Protein AF-A0A9D8V1A9-F1 (afdb_monomer_lite)

Foldseek 3Di:
DPCPVVVVVVVVVVVVVVVDDDPVNVVVVVVVVQVVQLVVLVVVVDDPPDPVSVVSSVVVVVVVVVVVVVVVVVVCVVPPCCVVPVPPPPPVDDPPPDDPDD

Radius of gyration: 21.04 Å; chains: 1; bounding box: 39×46×61 Å

Secondary structure (DSSP, 8-state):
---HHHHHHHHHHHHHHTT---HHHHHHHHHHHHHHHHHHHHHTTPPTTSHHHHHHHHHHHHHHHHHHHHHHHHHHHHSTTHHHHTTTTTT-----------

Sequence (102 aa):
MKHPLLLLSLFSTLLLVSACASPQERAARTAAQITADEQECTRLGFTPDTEKFADCLLRLKEIRAQEAETRALNNARRDPFWPWYGIHNRYRRYPYSRYPYW

pLDDT: mean 77.9, std 17.53, range [43.59, 98.19]

Structure (mmCIF, N/CA/C/O backbone):
data_AF-A0A9D8V1A9-F1
#
_entry.id   AF-A0A9D8V1A9-F1
#
loop_
_atom_site.group_PDB
_atom_site.id
_atom_site.type_symbol
_atom_site.label_atom_id
_atom_site.label_alt_id
_atom_site.label_comp_id
_atom_site.label_asym_id
_atom_site.label_entity_id
_atom_site.label_seq_id
_atom_site.pdbx_PDB_ins_code
_atom_site.Cartn_x
_atom_site.Cartn_y
_atom_site.Cartn_z
_atom_site.occupancy
_atom_site.B_iso_or_equiv
_atom_site.auth_seq_id
_atom_site.auth_comp_id
_atom_site.auth_asym_id
_atom_site.auth_atom_id
_atom_site.pdbx_PDB_model_num
ATOM 1 N N . MET A 1 1 ? 13.682 -32.058 -40.984 1.00 49.50 1 MET A N 1
ATOM 2 C CA . MET A 1 1 ? 14.244 -30.823 -40.383 1.00 49.50 1 MET A CA 1
ATOM 3 C C . MET A 1 1 ? 13.288 -29.630 -40.582 1.00 49.50 1 MET A C 1
ATOM 5 O O . MET A 1 1 ? 13.628 -28.706 -41.302 1.00 49.50 1 MET A O 1
ATOM 9 N N . LYS A 1 2 ? 12.065 -29.649 -40.015 1.00 55.53 2 LYS A N 1
ATOM 10 C CA . LYS A 1 2 ? 11.037 -28.597 -40.250 1.00 55.53 2 LYS A CA 1
ATOM 11 C C . LYS A 1 2 ? 10.365 -28.047 -38.972 1.00 55.53 2 LYS A C 1
ATOM 13 O O . LYS A 1 2 ? 9.481 -27.207 -39.066 1.00 55.53 2 LYS A O 1
ATOM 18 N N . HIS A 1 3 ? 10.793 -28.475 -37.780 1.00 57.72 3 HIS A N 1
ATOM 19 C CA . HIS A 1 3 ? 10.167 -28.100 -36.500 1.00 57.72 3 HIS A CA 1
ATOM 20 C C . HIS A 1 3 ? 10.808 -26.952 -35.676 1.00 57.72 3 HIS A C 1
ATOM 22 O O . HIS A 1 3 ? 10.199 -26.596 -34.667 1.00 57.72 3 HIS A O 1
ATOM 28 N N . PRO A 1 4 ? 11.954 -26.318 -36.031 1.00 62.06 4 PRO A N 1
ATOM 29 C CA . PRO A 1 4 ? 12.538 -25.290 -35.158 1.00 62.06 4 PRO A CA 1
ATOM 30 C C . PRO A 1 4 ? 11.696 -24.003 -35.117 1.00 62.06 4 PRO A C 1
ATOM 32 O O . PRO A 1 4 ? 11.627 -23.343 -34.086 1.00 62.06 4 PRO A O 1
ATOM 35 N N . LEU A 1 5 ? 10.986 -23.686 -36.207 1.00 63.00 5 LEU A N 1
ATOM 36 C CA . LEU A 1 5 ? 10.106 -22.513 -36.297 1.00 63.00 5 LEU A CA 1
ATOM 37 C C . LEU A 1 5 ? 8.826 -22.655 -35.457 1.00 63.00 5 LEU A C 1
ATOM 39 O O . LEU A 1 5 ? 8.360 -21.675 -34.882 1.00 63.00 5 LEU A O 1
ATOM 43 N N . LEU A 1 6 ? 8.285 -23.873 -35.331 1.00 63.41 6 LEU A N 1
ATOM 44 C CA . LEU A 1 6 ? 7.106 -24.139 -34.496 1.00 63.41 6 LEU A CA 1
ATOM 45 C C . LEU A 1 6 ? 7.434 -24.044 -33.001 1.00 63.41 6 LEU A C 1
ATOM 47 O O . LEU A 1 6 ? 6.639 -23.504 -32.238 1.00 63.41 6 LEU A O 1
ATOM 51 N N . LEU A 1 7 ? 8.622 -24.500 -32.591 1.00 67.44 7 LEU A N 1
ATOM 52 C CA . LEU A 1 7 ? 9.087 -24.388 -31.205 1.00 67.44 7 LEU A CA 1
ATOM 53 C C . LEU A 1 7 ? 9.323 -22.929 -30.786 1.00 67.44 7 LEU A C 1
ATOM 55 O O . LEU A 1 7 ? 8.912 -22.537 -29.698 1.00 67.44 7 LEU A O 1
ATOM 59 N N . LEU A 1 8 ? 9.912 -22.107 -31.663 1.00 70.00 8 LEU A N 1
ATOM 60 C CA . LEU A 1 8 ? 10.111 -20.668 -31.427 1.00 70.00 8 LEU A CA 1
ATOM 61 C C . LEU A 1 8 ? 8.788 -19.888 -31.329 1.00 70.00 8 LEU A C 1
ATOM 63 O O . LEU A 1 8 ? 8.653 -18.989 -30.494 1.00 70.00 8 LEU A O 1
ATOM 67 N N . SER A 1 9 ? 7.799 -20.256 -32.149 1.00 70.69 9 SER A N 1
ATOM 68 C CA . SER A 1 9 ? 6.453 -19.678 -32.096 1.00 70.69 9 SER A CA 1
ATOM 69 C C . SER A 1 9 ? 5.738 -20.019 -30.785 1.00 70.69 9 SER A C 1
ATOM 71 O O . SER A 1 9 ? 5.196 -19.117 -30.145 1.00 70.69 9 SER A O 1
ATOM 73 N N . LEU A 1 10 ? 5.812 -21.280 -30.337 1.00 73.75 10 LEU A N 1
ATOM 74 C CA . LEU A 1 10 ? 5.197 -21.722 -29.082 1.00 73.75 10 LEU A CA 1
ATOM 75 C C . LEU A 1 10 ? 5.809 -21.015 -27.861 1.00 73.75 10 LEU A C 1
ATOM 77 O O . LEU A 1 10 ? 5.096 -20.590 -26.950 1.00 73.75 10 LEU A O 1
ATOM 81 N N . PHE A 1 11 ? 7.135 -20.848 -27.861 1.00 73.38 11 PHE A N 1
ATOM 82 C CA . PHE A 1 11 ? 7.858 -20.187 -26.775 1.00 73.38 11 PHE A CA 1
ATOM 83 C C . PHE A 1 11 ? 7.468 -18.707 -26.647 1.00 73.38 11 PHE A C 1
ATOM 85 O O . PHE A 1 11 ? 7.238 -18.222 -25.540 1.00 73.38 11 PHE A O 1
ATOM 92 N N . SER A 1 12 ? 7.301 -18.009 -27.778 1.00 71.69 12 SER A N 1
ATOM 93 C CA . SER A 1 12 ? 6.851 -16.610 -27.792 1.00 71.69 12 SER A CA 1
ATOM 94 C C . SER A 1 12 ? 5.448 -16.447 -27.205 1.00 71.69 12 SER A C 1
ATOM 96 O O . SER A 1 12 ? 5.219 -15.531 -26.419 1.00 71.69 12 SER A O 1
ATOM 98 N N . THR A 1 13 ? 4.515 -17.356 -27.514 1.00 70.38 13 THR A N 1
ATOM 99 C CA . THR A 1 13 ? 3.157 -17.309 -26.944 1.00 70.38 13 THR A CA 1
ATOM 100 C C . THR A 1 13 ? 3.121 -17.561 -25.438 1.00 70.38 13 THR A C 1
ATOM 102 O O . THR A 1 13 ? 2.322 -16.936 -24.748 1.00 70.38 13 THR A O 1
ATOM 105 N N . L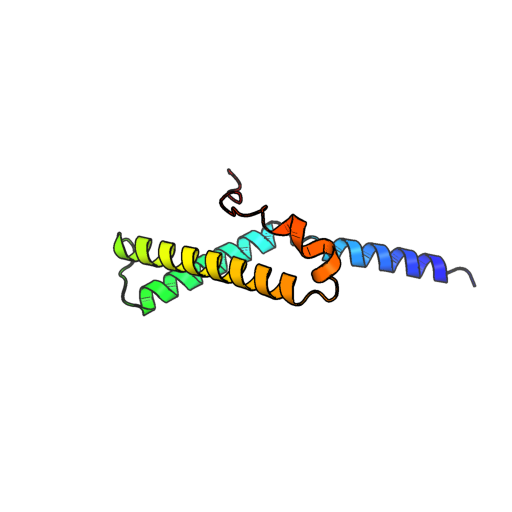EU A 1 14 ? 4.007 -18.405 -24.900 1.00 67.75 14 LEU A N 1
ATOM 106 C CA . LEU A 1 14 ? 4.104 -18.641 -23.453 1.00 67.75 14 LEU A CA 1
ATOM 107 C C . LEU A 1 14 ? 4.621 -17.409 -22.686 1.00 67.75 14 LEU A C 1
ATOM 109 O O . LEU A 1 14 ? 4.116 -17.109 -21.606 1.00 67.75 14 LEU A O 1
ATOM 113 N N . LEU A 1 15 ? 5.566 -16.658 -23.260 1.00 66.06 15 LEU A N 1
ATOM 114 C CA . LEU A 1 15 ? 6.103 -15.419 -22.672 1.00 66.06 15 LEU A CA 1
ATOM 115 C C . LEU A 1 15 ? 5.069 -14.282 -22.613 1.00 66.06 15 LEU A C 1
ATOM 117 O O . LEU A 1 15 ? 5.108 -13.447 -21.711 1.00 66.06 15 LEU A O 1
ATOM 121 N N . LEU A 1 16 ? 4.123 -14.251 -23.554 1.00 64.75 16 LEU A N 1
ATOM 122 C CA . LEU A 1 16 ? 3.066 -13.235 -23.594 1.00 64.75 16 LEU A CA 1
ATOM 123 C C . LEU A 1 16 ? 2.035 -13.411 -22.469 1.00 64.75 16 LEU A C 1
ATOM 125 O O . LEU A 1 16 ? 1.473 -12.426 -21.994 1.00 64.75 16 LEU A O 1
ATOM 129 N N . VAL A 1 17 ? 1.813 -14.642 -22.000 1.00 64.75 17 VAL A N 1
ATOM 130 C CA . VAL A 1 17 ? 0.813 -14.930 -20.956 1.00 64.75 17 VAL A CA 1
ATOM 131 C C . VAL A 1 17 ? 1.339 -14.612 -19.550 1.00 64.75 17 VAL A C 1
ATOM 133 O O . VAL A 1 17 ? 0.551 -14.259 -18.674 1.00 64.75 17 VAL A O 1
ATOM 136 N N . SER A 1 18 ? 2.659 -14.625 -19.317 1.00 61.88 18 SER A N 1
ATOM 137 C CA . SER A 1 18 ? 3.227 -14.316 -17.991 1.00 61.88 18 SER A CA 1
ATOM 138 C C . SER A 1 18 ? 3.172 -12.830 -17.609 1.00 61.88 18 SER A C 1
ATOM 140 O O . SER A 1 18 ? 3.460 -12.483 -16.466 1.00 61.88 18 SER A O 1
ATOM 142 N N . ALA A 1 19 ? 2.818 -11.936 -18.539 1.00 64.00 19 ALA A N 1
ATOM 143 C CA . ALA A 1 19 ? 2.769 -10.492 -18.290 1.00 64.00 19 ALA A CA 1
ATOM 144 C C . ALA A 1 19 ? 1.426 -10.002 -17.709 1.00 64.00 19 ALA A C 1
ATOM 146 O O . ALA A 1 19 ? 1.331 -8.867 -17.233 1.00 64.00 19 ALA A O 1
ATOM 147 N N . CYS A 1 20 ? 0.381 -10.834 -17.711 1.00 68.31 20 CYS A N 1
ATOM 148 C CA . CYS A 1 20 ? -0.940 -10.459 -17.218 1.00 68.31 20 CYS A CA 1
ATOM 149 C C . CYS A 1 20 ? -1.199 -11.060 -15.833 1.00 68.31 20 CYS A C 1
ATOM 151 O O . CYS A 1 20 ? -1.785 -12.131 -15.719 1.00 68.31 20 CYS A O 1
ATOM 153 N N . ALA A 1 21 ? -0.832 -10.340 -14.766 1.00 73.12 21 ALA A N 1
ATOM 154 C CA . ALA A 1 21 ? -1.376 -10.638 -13.438 1.00 73.12 21 ALA A CA 1
ATOM 155 C C . ALA A 1 21 ? -2.909 -10.568 -13.511 1.00 73.12 21 ALA A C 1
ATOM 157 O O . ALA A 1 21 ? -3.454 -9.521 -13.901 1.00 73.12 21 ALA A O 1
ATOM 158 N N . SER A 1 22 ? -3.574 -11.672 -13.171 1.00 82.69 22 SER A N 1
ATOM 159 C CA . SER A 1 22 ? -5.024 -11.811 -13.291 1.00 82.69 22 SER A CA 1
ATOM 160 C C . SER A 1 22 ? -5.744 -10.849 -12.331 1.00 82.69 22 SER A C 1
ATOM 162 O O . SER A 1 22 ? -5.183 -10.465 -11.295 1.00 82.69 22 SER A O 1
ATOM 164 N N . PRO A 1 23 ? -6.976 -10.402 -12.638 1.00 83.88 23 PRO A N 1
ATOM 165 C CA . PRO A 1 23 ? -7.736 -9.564 -11.709 1.00 83.88 23 PRO A CA 1
ATOM 166 C C . PRO A 1 23 ? -7.931 -10.249 -10.347 1.00 83.88 23 PRO A C 1
ATOM 168 O O . PRO A 1 23 ? -7.874 -9.585 -9.314 1.00 83.88 23 PRO A O 1
ATOM 171 N N . GLN A 1 24 ? -8.057 -11.577 -10.335 1.00 86.50 24 GLN A N 1
ATOM 172 C CA . GLN A 1 24 ? -8.162 -12.393 -9.128 1.00 86.50 24 GLN A CA 1
ATOM 173 C C . GLN A 1 24 ? -6.892 -12.309 -8.275 1.00 86.50 24 GLN A C 1
ATOM 175 O O . GLN A 1 24 ? -6.966 -12.115 -7.065 1.00 86.50 24 GLN A O 1
ATOM 180 N N . GLU A 1 25 ? -5.716 -12.389 -8.897 1.00 87.62 25 GLU A N 1
ATOM 181 C CA . GLU A 1 25 ? -4.442 -12.292 -8.185 1.00 87.62 25 GLU A CA 1
ATOM 182 C C . GLU A 1 25 ? -4.242 -10.904 -7.559 1.00 87.62 25 GLU A C 1
ATOM 184 O O . GLU A 1 25 ? -3.735 -10.779 -6.444 1.00 87.62 25 GLU A O 1
ATOM 189 N N . ARG A 1 26 ? -4.686 -9.843 -8.241 1.00 86.81 26 ARG A N 1
ATOM 190 C CA . ARG A 1 26 ? -4.643 -8.478 -7.695 1.00 86.81 26 ARG A CA 1
ATOM 191 C C . ARG A 1 26 ? -5.554 -8.338 -6.481 1.00 86.81 26 ARG A C 1
ATOM 193 O O . ARG A 1 26 ? -5.110 -7.808 -5.468 1.00 86.81 26 ARG A O 1
ATOM 200 N N . ALA A 1 27 ? -6.782 -8.846 -6.569 1.00 88.06 27 ALA A N 1
ATOM 201 C CA . ALA A 1 27 ? -7.723 -8.832 -5.455 1.00 88.06 27 ALA A CA 1
ATOM 202 C C . ALA A 1 27 ? -7.176 -9.605 -4.244 1.00 88.06 27 ALA A C 1
ATOM 204 O O . ALA A 1 27 ? -7.210 -9.090 -3.129 1.00 88.06 27 ALA A O 1
ATOM 205 N N . ALA A 1 28 ? -6.582 -10.783 -4.468 1.00 91.12 28 ALA A N 1
ATOM 206 C CA . ALA A 1 28 ? -5.962 -11.579 -3.410 1.00 91.12 28 ALA A CA 1
ATOM 207 C C . ALA A 1 28 ? -4.813 -10.829 -2.715 1.00 91.12 28 ALA A C 1
ATOM 209 O O . ALA A 1 28 ? -4.736 -10.810 -1.488 1.00 91.12 28 ALA A O 1
ATOM 210 N N . ARG A 1 29 ? -3.950 -10.152 -3.484 1.00 89.62 29 ARG A N 1
ATOM 211 C CA . ARG A 1 29 ? -2.869 -9.319 -2.929 1.00 89.62 29 ARG A CA 1
ATOM 212 C C . ARG A 1 29 ? -3.413 -8.142 -2.118 1.00 89.62 29 ARG A C 1
ATOM 214 O O . ARG A 1 29 ? -2.876 -7.843 -1.057 1.00 89.62 29 ARG A O 1
ATOM 221 N N . THR A 1 30 ? -4.468 -7.481 -2.595 1.00 89.69 30 THR A N 1
ATOM 222 C CA . THR A 1 30 ? -5.110 -6.381 -1.863 1.00 89.69 30 THR A CA 1
ATOM 223 C C . THR A 1 30 ? -5.739 -6.863 -0.559 1.00 89.69 30 THR A C 1
ATOM 225 O O . THR A 1 30 ? -5.529 -6.226 0.467 1.00 89.69 30 THR A O 1
ATOM 228 N N . ALA A 1 31 ? -6.448 -7.993 -0.574 1.00 92.94 31 ALA A N 1
ATOM 229 C CA . ALA A 1 31 ? -7.041 -8.574 0.627 1.00 92.94 31 ALA A CA 1
ATOM 230 C C . ALA A 1 31 ? -5.968 -8.957 1.658 1.00 92.94 31 ALA A C 1
ATOM 232 O O . ALA A 1 31 ? -6.058 -8.552 2.812 1.00 92.94 31 ALA A O 1
ATOM 233 N N . ALA A 1 32 ? -4.905 -9.642 1.222 1.00 94.62 32 ALA A N 1
ATOM 234 C CA . ALA A 1 32 ? -3.787 -10.002 2.092 1.00 94.62 32 ALA A CA 1
ATOM 235 C C . ALA A 1 32 ? -3.126 -8.770 2.732 1.00 94.62 32 ALA A C 1
ATOM 237 O O . ALA A 1 32 ? -2.757 -8.797 3.903 1.00 94.62 32 ALA A O 1
ATOM 238 N N . GLN A 1 33 ? -3.007 -7.675 1.976 1.00 93.88 33 GLN A N 1
ATOM 239 C CA . GLN A 1 33 ? -2.469 -6.423 2.494 1.00 93.88 33 GLN A CA 1
ATOM 240 C C . GLN A 1 33 ? -3.382 -5.780 3.541 1.00 93.88 33 GLN A C 1
ATOM 242 O O . GLN A 1 33 ? -2.876 -5.288 4.542 1.00 93.88 33 GLN A O 1
ATOM 247 N N . ILE A 1 34 ? -4.700 -5.774 3.321 1.00 93.62 34 ILE A N 1
ATOM 248 C CA . ILE A 1 34 ? -5.664 -5.231 4.290 1.00 93.62 34 ILE A CA 1
ATOM 249 C C . ILE A 1 34 ? -5.554 -5.997 5.609 1.00 93.62 34 ILE A C 1
ATOM 251 O O . ILE A 1 34 ? -5.379 -5.382 6.653 1.00 93.62 34 ILE A O 1
ATOM 255 N N . THR A 1 35 ? -5.541 -7.330 5.551 1.00 96.88 35 THR A N 1
ATOM 256 C CA . THR A 1 35 ? -5.377 -8.168 6.745 1.00 96.88 35 THR A CA 1
ATOM 257 C C . THR A 1 35 ? -4.055 -7.898 7.466 1.00 96.88 35 THR A C 1
ATOM 259 O O . THR A 1 35 ? -4.026 -7.843 8.692 1.00 96.88 35 THR A O 1
ATOM 262 N N . ALA A 1 36 ? -2.957 -7.706 6.730 1.00 97.50 36 ALA A N 1
ATOM 263 C CA . ALA A 1 36 ? -1.666 -7.379 7.331 1.00 97.50 36 ALA A CA 1
ATOM 264 C C . ALA A 1 36 ? -1.679 -6.007 8.029 1.00 97.50 36 ALA A C 1
ATOM 266 O O . ALA A 1 36 ? -1.151 -5.878 9.131 1.00 97.50 36 ALA A O 1
ATOM 267 N N . ASP A 1 37 ? -2.302 -4.998 7.415 1.00 97.25 37 ASP A N 1
ATOM 268 C CA . ASP A 1 37 ? -2.414 -3.658 7.997 1.00 97.25 37 ASP A CA 1
ATOM 269 C C . ASP A 1 37 ? -3.304 -3.669 9.257 1.00 97.25 37 ASP A C 1
ATOM 271 O O . ASP A 1 37 ? -2.964 -3.039 10.257 1.00 97.25 37 ASP A O 1
ATOM 275 N N . GLU A 1 38 ? -4.408 -4.423 9.245 1.00 97.69 38 GLU A N 1
ATOM 276 C CA . GLU A 1 38 ? -5.275 -4.613 10.415 1.00 97.69 38 GLU A CA 1
ATOM 277 C C . GLU A 1 38 ? -4.514 -5.264 11.575 1.00 97.69 38 GLU A C 1
ATOM 279 O O . GLU A 1 38 ? -4.534 -4.749 12.693 1.00 97.69 38 GLU A O 1
ATOM 284 N N . GLN A 1 39 ? -3.787 -6.353 11.300 1.00 98.19 39 GLN A N 1
ATOM 285 C CA . GLN A 1 39 ? -2.951 -7.034 12.293 1.00 98.19 39 GLN A CA 1
ATOM 286 C C . GLN A 1 39 ? -1.876 -6.111 12.864 1.00 98.19 39 GLN A C 1
ATOM 288 O O . GLN A 1 39 ? -1.632 -6.120 14.071 1.00 98.19 39 GLN A O 1
ATOM 293 N N . GLU A 1 40 ? -1.249 -5.301 12.014 1.00 97.75 40 GLU A N 1
ATOM 294 C CA . GLU A 1 40 ? -0.239 -4.336 12.429 1.00 97.75 40 GLU A CA 1
ATOM 295 C C . GLU A 1 40 ? -0.838 -3.262 13.343 1.00 97.75 40 GLU A C 1
ATOM 297 O O . GLU A 1 40 ? -0.306 -3.008 14.423 1.00 97.75 40 GLU A O 1
ATOM 302 N N . CYS A 1 41 ? -1.984 -2.683 12.981 1.00 98.00 41 CYS A N 1
ATOM 303 C CA . CYS A 1 41 ? -2.661 -1.704 13.827 1.00 98.00 41 CYS A CA 1
ATOM 304 C C . CYS A 1 41 ? -3.104 -2.310 15.168 1.00 98.00 41 CYS A C 1
ATOM 306 O O . CYS A 1 41 ? -2.901 -1.692 16.215 1.00 98.00 41 CYS A O 1
ATOM 308 N N . THR A 1 42 ? -3.615 -3.544 15.181 1.00 98.06 42 THR A N 1
ATOM 309 C CA . THR A 1 42 ? -3.920 -4.252 16.434 1.00 98.06 42 THR A CA 1
ATOM 310 C C . THR A 1 42 ? -2.663 -4.478 17.275 1.00 98.06 42 THR A C 1
ATOM 312 O O . THR A 1 42 ? -2.676 -4.233 18.481 1.00 98.06 42 THR A O 1
ATOM 315 N N . ARG A 1 43 ? -1.547 -4.886 16.659 1.00 98.19 43 ARG A N 1
ATOM 316 C CA . ARG A 1 43 ? -0.258 -5.094 17.339 1.00 98.19 43 ARG A CA 1
ATOM 317 C C . ARG A 1 43 ? 0.296 -3.805 17.949 1.00 98.19 43 ARG A C 1
ATOM 319 O O . ARG A 1 43 ? 0.921 -3.850 19.006 1.00 98.19 43 ARG A O 1
ATOM 326 N N . LEU A 1 44 ? 0.060 -2.666 17.302 1.00 97.56 44 LEU A N 1
ATOM 327 C CA . LEU A 1 44 ? 0.414 -1.335 17.803 1.00 97.56 44 LEU A CA 1
ATOM 328 C C . LEU A 1 44 ? -0.512 -0.845 18.933 1.00 97.56 44 LEU A C 1
ATOM 330 O O . LEU A 1 44 ? -0.268 0.220 19.497 1.00 97.56 44 LEU A O 1
ATOM 334 N N . GLY A 1 45 ? -1.539 -1.621 19.293 1.00 97.88 45 GLY A N 1
ATOM 335 C CA . GLY A 1 45 ? -2.444 -1.334 20.404 1.00 97.88 45 GLY A CA 1
ATOM 336 C C . GLY A 1 45 ? -3.688 -0.537 20.015 1.00 97.88 45 GLY A C 1
ATOM 337 O O . GLY A 1 45 ? -4.392 -0.051 20.898 1.00 97.88 45 GLY A O 1
ATOM 338 N N . PHE A 1 46 ? -3.981 -0.392 18.720 1.00 98.19 46 PHE A N 1
ATOM 339 C CA . PHE A 1 46 ? -5.223 0.235 18.276 1.00 98.19 46 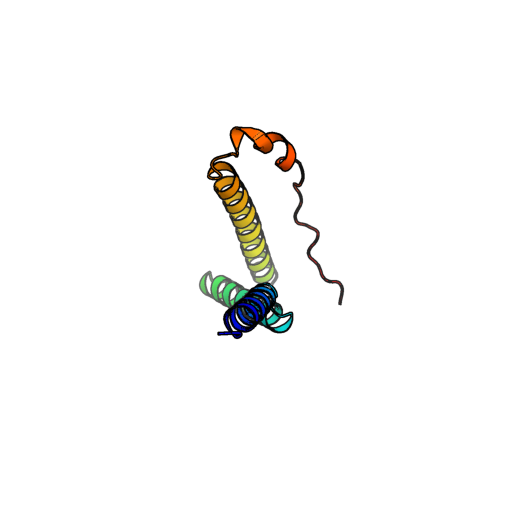PHE A CA 1
ATOM 340 C C . PHE A 1 46 ? -6.389 -0.755 18.354 1.00 98.19 46 PHE A C 1
ATOM 342 O O . PHE A 1 46 ? -6.315 -1.872 17.839 1.00 98.19 46 PHE A O 1
ATOM 349 N N . THR A 1 47 ? -7.487 -0.324 18.972 1.00 97.81 47 THR A N 1
ATOM 350 C CA . THR A 1 47 ? -8.713 -1.121 19.086 1.00 97.81 47 THR A CA 1
ATOM 351 C C . THR A 1 47 ? -9.480 -1.116 17.762 1.00 97.81 47 THR A C 1
ATOM 353 O O . THR A 1 47 ? -9.759 -0.021 17.265 1.00 97.81 47 THR A O 1
ATOM 356 N N . PRO A 1 48 ? -9.866 -2.283 17.210 1.00 96.88 48 PRO A N 1
ATOM 357 C CA . PRO A 1 48 ? -10.718 -2.363 16.023 1.00 96.88 48 PRO A CA 1
ATOM 358 C C . PRO A 1 48 ? -11.996 -1.525 16.148 1.00 96.88 48 PRO A C 1
ATOM 360 O O . PRO A 1 48 ? -12.445 -1.226 17.253 1.00 96.88 48 PRO A O 1
ATOM 363 N N . ASP A 1 49 ? -12.566 -1.138 15.006 1.00 94.94 49 ASP A N 1
ATOM 364 C CA . ASP A 1 49 ? -13.814 -0.361 14.919 1.00 94.94 49 ASP A CA 1
ATOM 365 C C . ASP A 1 49 ? -13.771 1.020 15.603 1.00 94.94 49 ASP A C 1
ATOM 367 O O . ASP A 1 49 ? -14.800 1.601 15.950 1.00 94.94 49 ASP A O 1
ATOM 371 N N . THR A 1 50 ? -12.573 1.586 15.773 1.00 97.94 50 THR A N 1
ATOM 372 C CA . THR A 1 50 ? -12.383 2.948 16.286 1.00 97.94 50 THR A CA 1
ATOM 373 C C . THR A 1 50 ? -11.814 3.881 15.225 1.00 97.94 50 THR A C 1
ATOM 375 O O . THR A 1 50 ? -11.099 3.464 14.312 1.00 97.94 50 THR A O 1
ATOM 378 N N . GLU A 1 51 ? -12.059 5.182 15.386 1.00 97.81 51 GLU A N 1
ATOM 379 C CA . GLU A 1 51 ? -11.455 6.214 14.536 1.00 97.81 51 GLU A CA 1
ATOM 380 C C . GLU A 1 51 ? -9.921 6.139 14.564 1.00 97.81 51 GLU A C 1
ATOM 382 O O . GLU A 1 51 ? -9.275 6.243 13.529 1.00 97.81 51 GLU A O 1
ATOM 387 N N . LYS A 1 52 ? -9.324 5.847 15.726 1.00 97.25 52 LYS A N 1
ATOM 388 C CA . LYS A 1 52 ? -7.866 5.702 15.858 1.00 97.25 52 LYS A CA 1
ATOM 389 C C . LYS A 1 52 ? -7.307 4.500 15.104 1.00 97.25 52 LYS A C 1
ATOM 391 O O . LYS A 1 52 ? -6.195 4.571 14.586 1.00 97.25 52 LYS A O 1
ATOM 396 N N . PHE A 1 53 ? -8.069 3.418 15.011 1.00 98.19 53 PHE A N 1
ATOM 397 C CA . PHE A 1 53 ? -7.700 2.279 14.180 1.00 98.19 53 PHE A CA 1
ATOM 398 C C . PHE A 1 53 ? -7.796 2.615 12.690 1.00 98.19 53 PHE A C 1
ATOM 400 O O . PHE A 1 53 ? -6.864 2.327 11.942 1.00 98.19 53 PHE A O 1
ATOM 407 N N . ALA A 1 54 ? -8.854 3.315 12.270 1.00 97.31 54 ALA A N 1
ATOM 408 C CA . ALA A 1 54 ? -8.972 3.812 10.900 1.00 97.31 54 ALA A CA 1
ATOM 409 C C . ALA A 1 54 ? -7.830 4.783 10.535 1.00 97.31 54 ALA A C 1
ATOM 411 O O . ALA A 1 54 ? -7.236 4.661 9.462 1.00 97.31 54 ALA A O 1
ATOM 412 N N . ASP A 1 55 ? -7.463 5.685 11.449 1.00 97.62 55 ASP A N 1
ATOM 413 C CA . ASP A 1 55 ? -6.311 6.577 11.303 1.00 97.62 55 ASP A CA 1
ATOM 414 C C . ASP A 1 55 ? -5.016 5.778 11.110 1.00 97.62 55 ASP A C 1
ATOM 416 O O . ASP A 1 55 ? -4.238 6.076 10.203 1.00 97.62 55 ASP A O 1
ATOM 420 N N . CYS A 1 56 ? -4.786 4.743 11.925 1.00 98.12 56 CYS A N 1
ATOM 421 C CA . CYS A 1 56 ? -3.620 3.871 11.792 1.00 98.12 56 CYS A CA 1
ATOM 422 C C . CYS A 1 56 ? -3.544 3.233 10.395 1.00 98.12 56 CYS A C 1
ATOM 424 O O . CYS A 1 56 ? -2.516 3.344 9.721 1.00 98.12 56 CYS A O 1
ATOM 426 N N . LEU A 1 57 ? -4.646 2.650 9.911 1.00 97.44 57 LEU A N 1
ATOM 427 C CA . LEU A 1 57 ? -4.716 2.051 8.574 1.00 97.44 57 LEU A CA 1
ATOM 428 C C . LEU A 1 57 ? -4.410 3.073 7.470 1.00 97.44 57 LEU A C 1
ATOM 430 O O . LEU A 1 57 ? -3.647 2.795 6.539 1.00 97.44 57 LEU A O 1
ATOM 434 N N . LEU A 1 58 ? -4.970 4.281 7.577 1.00 96.62 58 LEU A N 1
ATOM 435 C CA . LEU A 1 58 ? -4.708 5.364 6.630 1.00 96.62 58 LEU A CA 1
ATOM 436 C C . LEU A 1 58 ? -3.234 5.781 6.632 1.00 96.62 58 LEU A C 1
ATOM 438 O O . LEU A 1 58 ? -2.661 5.985 5.558 1.00 96.62 58 LEU A O 1
ATOM 442 N N . ARG A 1 59 ? -2.593 5.850 7.803 1.00 96.00 59 ARG A N 1
ATOM 443 C CA . ARG A 1 59 ? -1.160 6.159 7.916 1.00 96.00 59 ARG A CA 1
ATOM 444 C C . ARG A 1 59 ? -0.283 5.074 7.309 1.00 96.00 59 ARG A C 1
ATOM 446 O O . ARG A 1 59 ? 0.629 5.402 6.554 1.00 96.00 59 ARG A O 1
ATOM 453 N N . LEU A 1 60 ? -0.577 3.797 7.556 1.00 96.50 60 LEU A N 1
ATOM 454 C CA . LEU A 1 60 ? 0.151 2.692 6.920 1.00 96.50 60 LEU A CA 1
ATOM 455 C C . LEU A 1 60 ? 0.030 2.746 5.390 1.00 96.50 60 LEU A C 1
ATOM 457 O O . LEU A 1 60 ? 1.017 2.566 4.672 1.00 96.50 60 LEU A O 1
ATOM 461 N N . LYS A 1 61 ? -1.161 3.063 4.869 1.00 93.12 61 LYS A N 1
ATOM 462 C CA . LYS A 1 61 ? -1.383 3.259 3.429 1.00 93.12 61 LYS A CA 1
ATOM 463 C C . LYS A 1 61 ? -0.568 4.431 2.870 1.00 93.12 61 LYS A C 1
ATOM 465 O O . LYS A 1 61 ? 0.021 4.298 1.795 1.00 93.12 61 LYS A O 1
ATOM 470 N N . GLU A 1 62 ? -0.521 5.554 3.583 1.00 92.75 62 GLU A N 1
ATOM 471 C CA . GLU A 1 62 ? 0.268 6.732 3.206 1.00 92.75 62 GLU A CA 1
ATOM 472 C C . GLU A 1 62 ? 1.770 6.412 3.154 1.00 92.75 62 GLU A C 1
ATOM 474 O O . GLU A 1 62 ? 2.419 6.693 2.144 1.00 92.75 62 GLU A O 1
ATOM 479 N N . ILE A 1 63 ? 2.304 5.743 4.182 1.00 91.38 63 ILE A N 1
ATOM 480 C CA . ILE A 1 63 ? 3.711 5.315 4.235 1.00 91.38 63 ILE A CA 1
ATOM 481 C C . ILE A 1 63 ? 4.048 4.444 3.021 1.00 91.38 63 ILE A C 1
ATOM 483 O O . ILE A 1 63 ? 5.014 4.715 2.308 1.00 91.38 63 ILE A O 1
ATOM 487 N N . ARG A 1 64 ? 3.216 3.443 2.706 1.00 90.81 64 ARG A N 1
ATOM 488 C CA . ARG A 1 64 ? 3.451 2.566 1.547 1.00 90.81 64 ARG A CA 1
ATOM 489 C C . ARG A 1 64 ? 3.432 3.323 0.220 1.00 90.81 64 ARG A C 1
ATOM 491 O O . ARG A 1 64 ? 4.224 3.004 -0.671 1.00 90.81 64 ARG A O 1
ATOM 498 N N . ALA A 1 65 ? 2.563 4.324 0.074 1.00 88.31 65 ALA A N 1
ATOM 499 C CA . ALA A 1 65 ? 2.544 5.176 -1.112 1.00 88.31 65 ALA A CA 1
ATOM 500 C C . ALA A 1 65 ? 3.855 5.973 -1.254 1.00 88.31 65 ALA A C 1
ATOM 502 O O . ALA A 1 65 ? 4.443 5.997 -2.339 1.00 88.31 65 ALA A O 1
ATOM 503 N N . GLN A 1 66 ? 4.360 6.542 -0.157 1.00 85.88 66 GLN A N 1
ATOM 504 C CA . GLN A 1 66 ? 5.635 7.268 -0.134 1.00 85.88 66 GLN A CA 1
ATOM 505 C C . GLN 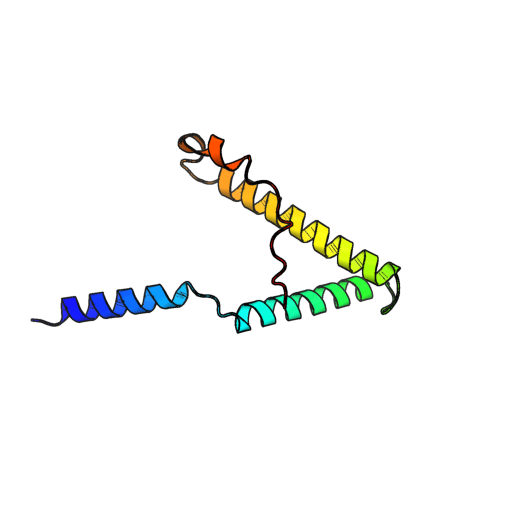A 1 66 ? 6.839 6.351 -0.408 1.00 85.88 66 GLN A C 1
ATOM 507 O O . GLN A 1 66 ? 7.744 6.702 -1.172 1.00 85.88 66 GLN A O 1
ATOM 512 N N . GLU A 1 67 ? 6.854 5.140 0.151 1.00 88.12 67 GLU A N 1
ATOM 513 C CA . GLU A 1 67 ? 7.893 4.146 -0.133 1.00 88.12 67 GLU A CA 1
ATOM 514 C C . GLU A 1 67 ? 7.869 3.686 -1.592 1.00 88.12 67 GLU A C 1
ATOM 516 O O . GLU A 1 67 ? 8.917 3.419 -2.182 1.00 88.12 67 GLU A O 1
ATOM 521 N N . ALA A 1 68 ? 6.682 3.540 -2.185 1.00 85.94 68 ALA A N 1
ATOM 522 C CA . ALA A 1 68 ? 6.545 3.188 -3.593 1.00 85.94 68 ALA A CA 1
ATOM 523 C C . ALA A 1 68 ? 7.101 4.299 -4.497 1.00 85.94 68 ALA A C 1
ATOM 525 O O . ALA A 1 68 ? 7.844 3.995 -5.431 1.00 85.94 68 ALA A O 1
ATOM 526 N N . GLU A 1 69 ? 6.822 5.571 -4.187 1.00 81.44 69 GLU A N 1
ATOM 527 C CA . GLU A 1 69 ? 7.423 6.718 -4.881 1.00 81.44 69 GLU A CA 1
ATOM 528 C C . GLU A 1 69 ? 8.948 6.711 -4.736 1.00 81.44 69 GLU A C 1
ATOM 530 O O . GLU A 1 69 ? 9.672 6.763 -5.731 1.00 81.44 69 GLU A O 1
ATOM 535 N N . THR A 1 70 ? 9.448 6.573 -3.510 1.00 85.44 70 THR A N 1
ATOM 536 C CA . THR A 1 70 ? 10.889 6.554 -3.234 1.00 85.44 70 THR A CA 1
ATOM 537 C C . THR A 1 70 ? 11.585 5.415 -3.980 1.00 85.44 70 THR A C 1
ATOM 539 O O . THR A 1 70 ? 12.628 5.622 -4.603 1.00 85.44 70 THR A O 1
ATOM 542 N N . ARG A 1 71 ? 10.989 4.215 -3.996 1.00 85.88 71 ARG A N 1
ATOM 543 C CA . ARG A 1 71 ? 11.486 3.074 -4.780 1.00 85.88 71 ARG A CA 1
ATOM 544 C C . ARG A 1 71 ? 11.484 3.368 -6.275 1.00 85.88 71 ARG A C 1
ATOM 546 O O . ARG A 1 71 ? 12.483 3.088 -6.932 1.00 85.88 71 ARG A O 1
ATOM 553 N N . ALA A 1 72 ? 10.416 3.956 -6.809 1.00 82.75 72 ALA A N 1
ATOM 554 C CA . ALA A 1 72 ? 10.341 4.321 -8.221 1.00 82.75 72 ALA A CA 1
ATOM 555 C C . ALA A 1 72 ? 11.438 5.326 -8.606 1.00 82.75 72 ALA A C 1
ATOM 557 O O . ALA A 1 72 ? 12.128 5.125 -9.604 1.00 82.75 72 ALA A O 1
ATOM 558 N N . LEU A 1 73 ? 11.663 6.354 -7.783 1.00 80.75 73 LEU A N 1
ATOM 559 C CA . LEU A 1 73 ? 12.734 7.332 -7.987 1.00 80.75 73 LEU A CA 1
ATOM 560 C C . LEU A 1 73 ? 14.122 6.688 -7.917 1.00 80.75 73 LEU A C 1
ATOM 562 O O . LEU A 1 73 ? 14.975 6.969 -8.758 1.00 80.75 73 LEU A O 1
ATOM 566 N N . ASN A 1 74 ? 14.355 5.809 -6.942 1.00 83.56 74 ASN A N 1
ATOM 567 C CA . ASN A 1 74 ? 15.627 5.103 -6.798 1.00 83.56 74 ASN A CA 1
ATOM 568 C C . ASN A 1 74 ? 15.899 4.166 -7.979 1.00 83.56 74 ASN A C 1
ATOM 570 O O . ASN A 1 74 ? 17.021 4.126 -8.478 1.00 83.56 74 ASN A O 1
ATOM 574 N N . ASN A 1 75 ? 14.881 3.451 -8.456 1.00 81.25 75 ASN A N 1
ATOM 575 C CA . ASN A 1 75 ? 14.992 2.593 -9.632 1.00 81.25 75 ASN A CA 1
ATOM 576 C C . ASN A 1 75 ? 15.285 3.415 -10.887 1.00 81.25 75 ASN A C 1
ATOM 578 O O . ASN A 1 75 ? 16.174 3.059 -11.650 1.00 81.25 75 ASN A O 1
ATOM 582 N N . ALA A 1 76 ? 14.598 4.547 -11.057 1.00 77.38 76 ALA A N 1
ATOM 583 C CA . ALA A 1 76 ? 14.837 5.453 -12.171 1.00 77.38 76 ALA A CA 1
ATOM 584 C C . ALA A 1 76 ? 16.274 6.000 -12.163 1.00 77.38 76 ALA A C 1
ATOM 586 O O . ALA A 1 76 ? 16.922 6.021 -13.199 1.00 77.38 76 ALA A O 1
ATOM 587 N N . ARG A 1 77 ? 16.820 6.355 -10.991 1.00 75.00 77 ARG A N 1
ATOM 588 C CA . ARG A 1 77 ? 18.227 6.779 -10.853 1.00 75.00 77 ARG A CA 1
ATOM 589 C C . ARG A 1 77 ? 19.242 5.671 -11.138 1.00 75.00 77 ARG A C 1
ATOM 591 O O . ARG A 1 77 ? 20.364 5.983 -11.518 1.00 75.00 77 ARG A O 1
ATOM 598 N N . ARG A 1 78 ? 18.885 4.408 -10.889 1.00 79.12 78 ARG A N 1
ATOM 599 C CA . ARG A 1 78 ? 19.746 3.242 -11.158 1.00 79.12 78 ARG A CA 1
ATOM 600 C C . ARG A 1 78 ? 19.763 2.842 -12.630 1.00 79.12 78 ARG A C 1
ATOM 602 O O . ARG A 1 78 ? 20.599 2.025 -13.004 1.00 79.12 78 ARG A O 1
ATOM 609 N N . ASP A 1 79 ? 18.857 3.377 -13.442 1.00 76.81 79 ASP A N 1
ATOM 610 C CA . ASP A 1 79 ? 18.834 3.096 -14.868 1.00 76.81 79 ASP A CA 1
ATOM 611 C C . ASP A 1 79 ? 20.117 3.633 -15.546 1.00 76.81 79 ASP A C 1
ATOM 613 O O . ASP A 1 79 ? 20.416 4.825 -15.426 1.00 76.81 79 ASP A O 1
ATOM 617 N N . PRO A 1 80 ? 20.889 2.789 -16.259 1.00 77.88 80 PRO A N 1
ATOM 618 C CA . PRO A 1 80 ? 22.166 3.188 -16.851 1.00 77.88 80 PRO A CA 1
ATOM 619 C C . PRO A 1 80 ? 22.079 4.333 -17.859 1.00 77.88 80 PRO A C 1
ATOM 621 O O . PRO A 1 80 ? 23.064 5.049 -18.038 1.00 77.88 80 PRO A O 1
ATOM 624 N N . PHE A 1 81 ? 20.927 4.532 -18.504 1.00 71.75 81 PHE A N 1
ATOM 625 C CA . PHE A 1 81 ? 20.736 5.653 -19.416 1.00 71.75 81 PHE A CA 1
ATOM 626 C C . PHE A 1 81 ? 19.799 6.744 -18.871 1.00 71.75 81 PHE A C 1
ATOM 628 O O . PHE A 1 81 ? 19.407 7.653 -19.605 1.00 71.75 81 PHE A O 1
ATOM 635 N N . TRP A 1 82 ? 19.566 6.763 -17.551 1.00 65.75 82 TRP A N 1
ATOM 636 C CA . TRP A 1 82 ? 18.924 7.861 -16.821 1.00 65.75 82 TRP A CA 1
ATOM 637 C C . TRP A 1 82 ? 19.451 9.260 -17.201 1.00 65.75 82 TRP A C 1
ATOM 639 O O . TRP A 1 82 ? 18.626 10.166 -17.341 1.00 65.75 82 TRP A O 1
ATOM 649 N N . PRO A 1 83 ? 20.762 9.485 -17.452 1.00 71.56 83 PRO A N 1
ATOM 650 C CA . PRO A 1 83 ? 21.250 10.797 -17.887 1.00 71.56 83 PRO A CA 1
ATOM 651 C C . PRO A 1 83 ? 20.717 11.260 -19.254 1.00 71.56 83 PRO A C 1
ATOM 653 O O . PRO A 1 83 ? 2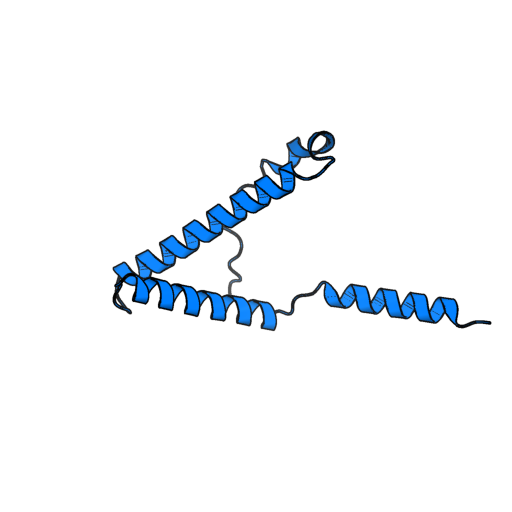0.658 12.462 -19.494 1.00 71.56 83 PRO A O 1
ATOM 656 N N . TRP A 1 84 ? 20.305 10.339 -20.133 1.00 66.56 84 TRP A N 1
ATOM 657 C CA . TRP A 1 84 ? 19.894 10.638 -21.511 1.00 66.56 84 TRP A CA 1
ATOM 658 C C . TRP A 1 84 ? 18.376 10.830 -21.683 1.00 66.56 84 TRP A C 1
ATOM 660 O O . TRP A 1 84 ? 17.949 11.409 -22.677 1.00 66.56 84 TRP A O 1
ATOM 670 N N . TYR A 1 85 ? 17.548 10.411 -20.717 1.00 66.88 85 TYR A N 1
ATOM 671 C CA . TYR A 1 85 ? 16.079 10.585 -20.765 1.00 66.88 85 TYR A CA 1
ATOM 672 C C . TYR A 1 85 ? 15.411 10.924 -19.416 1.00 66.88 85 TYR A C 1
ATOM 674 O O . TYR A 1 85 ? 14.187 11.058 -19.330 1.00 66.88 85 TYR A O 1
ATOM 682 N N . GLY A 1 86 ? 16.188 11.128 -18.349 1.00 59.12 86 GLY A N 1
ATOM 683 C CA . GLY A 1 86 ? 15.700 11.372 -16.983 1.00 59.12 86 GL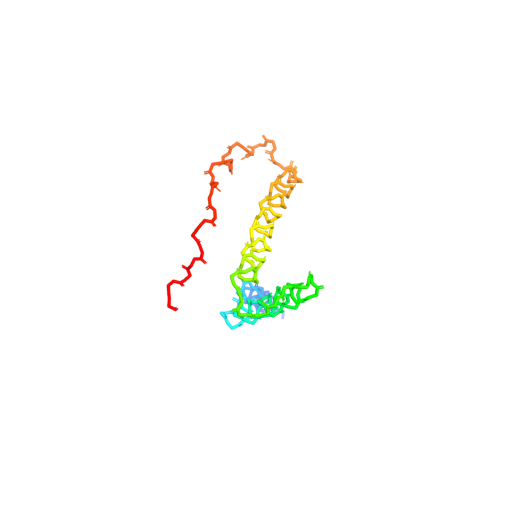Y A CA 1
ATOM 684 C C . GLY A 1 86 ? 14.982 12.709 -16.747 1.00 59.12 86 GLY A C 1
ATOM 685 O O . GLY A 1 86 ? 14.480 12.950 -15.648 1.00 59.12 86 GLY A O 1
ATOM 686 N N . ILE A 1 87 ? 14.888 13.584 -17.755 1.00 53.88 87 ILE A N 1
ATOM 687 C CA . ILE A 1 87 ? 14.213 14.888 -17.639 1.00 53.88 87 ILE A CA 1
ATOM 688 C C . ILE A 1 87 ? 12.684 14.771 -17.800 1.00 53.88 87 ILE A C 1
ATOM 690 O O . ILE A 1 87 ? 11.950 15.498 -17.131 1.00 53.88 87 ILE A O 1
ATOM 694 N N . HIS A 1 88 ? 12.167 13.821 -18.589 1.00 53.91 88 HIS A N 1
ATOM 695 C CA . HIS A 1 88 ? 10.730 13.784 -18.922 1.00 53.91 88 HIS A CA 1
ATOM 696 C C . HIS A 1 88 ? 9.829 13.109 -17.875 1.00 53.91 88 HIS A C 1
ATOM 698 O O . HIS A 1 88 ? 8.617 13.317 -17.883 1.00 53.91 88 HIS A O 1
ATOM 704 N N . ASN A 1 89 ? 10.388 12.342 -16.935 1.00 53.75 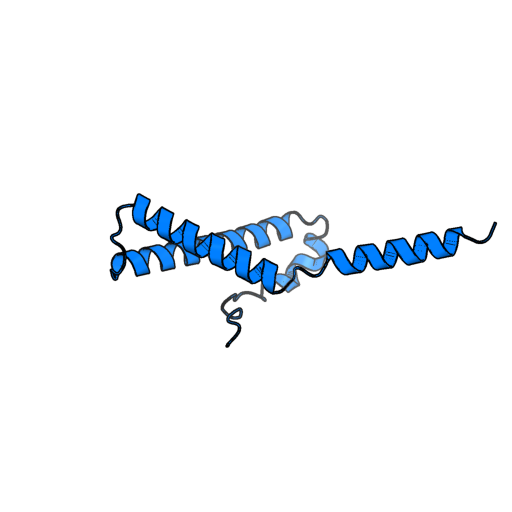89 ASN A N 1
ATOM 705 C CA . ASN A 1 89 ? 9.595 11.567 -15.970 1.00 53.75 89 ASN A CA 1
ATOM 706 C C . ASN A 1 89 ? 9.386 12.251 -14.612 1.00 53.75 89 ASN A C 1
ATOM 708 O O . ASN A 1 89 ? 8.709 11.698 -13.749 1.00 53.75 89 ASN A O 1
ATOM 712 N N . ARG A 1 90 ? 9.907 13.469 -14.406 1.00 51.72 90 ARG A N 1
ATOM 713 C CA . ARG A 1 90 ? 9.766 14.171 -13.117 1.00 51.72 90 ARG A CA 1
ATOM 714 C C . ARG A 1 90 ? 8.344 14.708 -12.863 1.00 51.72 90 ARG A C 1
ATOM 716 O O . ARG A 1 90 ? 8.002 14.982 -11.718 1.00 51.72 90 ARG A O 1
ATOM 723 N N . TYR A 1 91 ? 7.517 14.821 -13.910 1.00 51.38 91 TYR A N 1
ATOM 724 C CA . TYR A 1 91 ? 6.195 15.466 -13.859 1.00 51.38 91 TYR A CA 1
ATOM 725 C C . TYR A 1 91 ? 4.982 14.520 -13.947 1.00 51.38 91 TYR A C 1
ATOM 727 O O . TYR A 1 91 ? 3.857 14.981 -13.778 1.00 51.38 91 TYR A O 1
ATOM 735 N N . ARG A 1 92 ? 5.149 13.195 -14.118 1.00 52.50 92 ARG A N 1
ATOM 736 C CA . ARG A 1 92 ? 4.052 12.222 -13.880 1.00 52.50 92 ARG A CA 1
ATOM 737 C C . ARG A 1 92 ? 3.919 11.954 -12.380 1.00 52.50 92 ARG A C 1
ATOM 739 O O . ARG A 1 92 ? 4.147 10.850 -11.897 1.00 52.50 92 ARG A O 1
ATOM 746 N N . ARG A 1 93 ? 3.631 13.007 -11.626 1.00 53.00 93 ARG A N 1
ATOM 747 C CA . ARG A 1 93 ? 3.736 13.025 -10.171 1.00 53.00 93 ARG A CA 1
ATOM 748 C C . ARG A 1 93 ? 2.370 13.234 -9.533 1.00 53.00 93 ARG A C 1
ATOM 750 O O . ARG A 1 93 ? 2.140 14.303 -9.009 1.00 53.00 93 ARG A O 1
ATOM 757 N N . TYR A 1 94 ? 1.483 12.236 -9.600 1.00 48.47 94 TYR A N 1
ATOM 758 C CA . TYR A 1 94 ? 0.353 12.063 -8.667 1.00 48.47 94 TYR A CA 1
ATOM 759 C C . TYR A 1 94 ? -0.213 10.634 -8.760 1.00 48.47 94 TYR A C 1
ATOM 761 O O . TYR A 1 94 ? -0.727 10.261 -9.816 1.00 48.47 94 TYR A O 1
ATOM 769 N N . PRO A 1 95 ? -0.204 9.836 -7.677 1.00 50.88 95 PRO A N 1
ATOM 770 C CA . PRO A 1 95 ? -0.881 8.550 -7.632 1.00 50.88 95 PRO A CA 1
ATOM 771 C C . PRO A 1 95 ? -2.178 8.651 -6.810 1.00 50.88 95 PRO A C 1
ATOM 773 O O . PRO A 1 95 ? -2.341 7.933 -5.835 1.00 50.88 95 PRO A O 1
ATOM 776 N N . TYR A 1 96 ? -3.117 9.526 -7.182 1.00 46.25 96 TYR A N 1
ATOM 777 C CA . TYR A 1 96 ? -4.500 9.422 -6.670 1.00 46.25 96 TYR A CA 1
ATOM 778 C C . TYR A 1 96 ? -5.448 8.708 -7.644 1.00 46.25 96 TYR A C 1
ATOM 780 O O . TYR A 1 96 ? -6.615 8.498 -7.331 1.00 46.25 96 TYR A O 1
ATOM 788 N N . SER A 1 97 ? -4.958 8.258 -8.803 1.00 45.19 97 SER A N 1
ATOM 789 C CA . SER A 1 97 ? -5.771 7.541 -9.789 1.00 45.19 97 SER A CA 1
ATOM 790 C C . SER A 1 97 ? -5.435 6.050 -9.807 1.00 45.19 97 SER A C 1
ATOM 792 O O . SER A 1 97 ? -4.773 5.534 -10.705 1.00 45.19 97 SER A O 1
ATOM 794 N N . ARG A 1 98 ? -5.860 5.342 -8.759 1.00 45.47 98 ARG A N 1
ATOM 795 C CA . ARG A 1 98 ? -6.078 3.890 -8.837 1.00 45.47 98 ARG A CA 1
ATOM 796 C C . ARG A 1 98 ? -7.214 3.457 -7.910 1.00 45.47 98 ARG A C 1
ATOM 798 O O . ARG A 1 98 ? -7.078 2.498 -7.162 1.00 45.47 98 ARG A O 1
ATOM 805 N N . TYR A 1 99 ? -8.327 4.183 -7.961 1.00 47.75 99 TYR A N 1
ATOM 806 C CA . TYR A 1 99 ? -9.625 3.614 -7.615 1.00 47.75 99 TYR A CA 1
ATOM 807 C C . TYR A 1 99 ? -10.187 2.977 -8.893 1.00 47.75 99 TYR A C 1
ATOM 809 O O . TYR A 1 99 ? -10.467 3.717 -9.838 1.00 47.75 99 TYR A O 1
ATOM 817 N N . PRO A 1 100 ? -10.338 1.644 -8.990 1.00 45.12 100 PRO A N 1
ATOM 818 C CA . PRO A 1 100 ? -11.424 1.126 -9.799 1.00 45.12 100 PRO A CA 1
ATOM 819 C C . PRO A 1 100 ? -12.704 1.535 -9.068 1.00 45.12 100 PRO A C 1
ATOM 821 O O . PRO A 1 100 ? -12.909 1.185 -7.907 1.00 45.12 100 PRO A O 1
ATOM 824 N N . TYR A 1 101 ? -13.519 2.368 -9.704 1.00 44.03 101 TYR A N 1
ATOM 825 C CA . TYR A 1 101 ? -14.918 2.397 -9.327 1.00 44.03 101 TYR A CA 1
ATOM 826 C C . TYR A 1 101 ? -15.484 1.009 -9.663 1.00 44.03 101 TYR A C 1
ATOM 828 O O . TYR A 1 101 ? -15.272 0.551 -10.789 1.00 44.03 101 TYR A O 1
ATOM 836 N N . TRP A 1 102 ? -16.203 0.432 -8.694 1.00 43.59 102 TRP A N 1
ATOM 837 C CA . TRP A 1 102 ? -17.016 -0.794 -8.764 1.00 43.59 102 TRP A CA 1
ATOM 838 C C . TRP A 1 102 ? -16.241 -2.119 -8.755 1.00 43.59 102 TRP A C 1
ATOM 840 O O . TRP A 1 102 ? -15.581 -2.465 -9.760 1.00 43.59 102 TRP A O 1
#